Protein AF-A0A0G1GPW9-F1 (afdb_monomer_lite)

Sequence (85 aa):
MMQVLFEKYGTLLEFDNKKLWCFWEPGSLKNITEDELRSLKVGYRAKSIKKTDDYFADGRIDEMELRKKDRDTQMEELLKLYEPV

Foldseek 3Di:
DVVLCQVVAFDWDADPNDIDTHDHDQLPCQVPDLVNQVVSVPPPCSVLVNLRSVCRVVVVDDPVVLVVDDPVSNVVVVVVSVDDD

InterPro domains:
  IPR011257 DNA glycosylase [SSF48150] (2-81)

Secondary structure (DSSP, 8-state):
-HHHHHHHHSEEEEETTEEEEEPPPTTTTTTS-HHHHIIIIITTHHHHHHHHHHHHHTT---HHHHTTS-HHHHHHHHHHTTS--

pLDDT: mean 92.9, std 7.22, range [55.28, 98.38]

Organism: NCBI:txid1618447

Radius of gyration: 15.02 Å; chains: 1; bounding box: 41×28×33 Å

Structure (mmCIF, N/CA/C/O backbone):
data_AF-A0A0G1GPW9-F1
#
_entry.id   AF-A0A0G1GPW9-F1
#
loop_
_atom_site.group_PDB
_atom_site.id
_atom_site.type_symbol
_atom_site.label_atom_id
_atom_site.label_alt_id
_atom_site.label_comp_id
_atom_site.label_asym_id
_atom_site.label_entity_id
_atom_site.label_seq_id
_atom_site.pdbx_PDB_ins_code
_atom_site.Cartn_x
_atom_site.Cartn_y
_atom_site.Cartn_z
_atom_site.occupancy
_atom_site.B_iso_or_equiv
_atom_site.auth_seq_id
_atom_site.auth_comp_id
_atom_site.auth_asym_id
_atom_site.auth_atom_id
_atom_site.pdbx_PDB_model_num
ATOM 1 N N . MET A 1 1 ? 0.031 -4.210 13.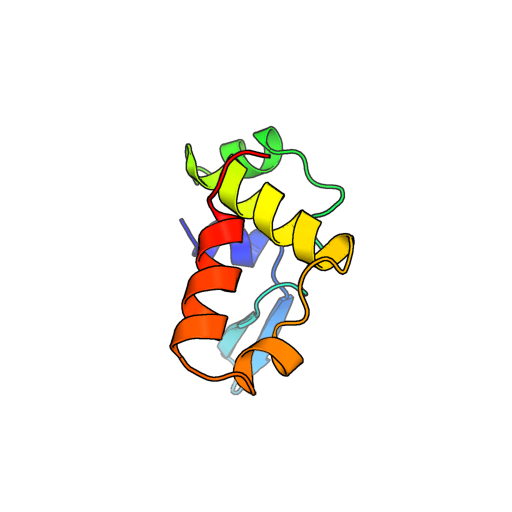504 1.00 73.25 1 MET A N 1
ATOM 2 C CA . MET A 1 1 ? 0.685 -3.254 12.581 1.00 73.25 1 MET A CA 1
ATOM 3 C C . MET A 1 1 ? -0.206 -2.977 11.378 1.00 73.25 1 MET A C 1
ATOM 5 O O . MET A 1 1 ? -0.646 -1.851 11.246 1.00 73.25 1 MET A O 1
ATOM 9 N N . MET A 1 2 ? -0.544 -3.987 10.565 1.00 85.50 2 MET A N 1
ATOM 10 C CA . MET A 1 2 ? -1.375 -3.795 9.363 1.00 85.50 2 MET A CA 1
ATOM 11 C C . MET A 1 2 ? -2.807 -3.320 9.665 1.00 85.50 2 MET A C 1
ATOM 13 O O . MET A 1 2 ? -3.292 -2.413 9.005 1.00 85.50 2 MET A O 1
ATOM 17 N N . GLN A 1 3 ? -3.430 -3.845 10.726 1.00 91.19 3 GLN A N 1
ATOM 18 C CA . GLN A 1 3 ? -4.770 -3.436 11.171 1.00 91.19 3 GLN A CA 1
ATOM 19 C C . GLN A 1 3 ? -4.919 -1.913 11.350 1.00 91.19 3 GLN A C 1
ATOM 21 O O . GLN A 1 3 ? -5.913 -1.346 10.926 1.00 91.19 3 GLN A O 1
ATOM 26 N N . VAL A 1 4 ? -3.903 -1.239 11.903 1.00 93.94 4 VAL A N 1
ATOM 27 C CA . VAL A 1 4 ? -3.931 0.219 12.131 1.00 93.94 4 VAL A CA 1
ATOM 28 C C . VAL A 1 4 ? -3.928 0.996 10.810 1.00 93.94 4 VAL A C 1
ATOM 30 O O . VAL A 1 4 ? -4.538 2.056 10.718 1.00 93.94 4 VAL A O 1
ATOM 33 N N . LEU A 1 5 ? -3.255 0.475 9.778 1.00 94.19 5 LEU A N 1
ATOM 34 C CA . LEU A 1 5 ? -3.282 1.080 8.445 1.00 94.19 5 LEU A CA 1
ATOM 35 C C . LEU A 1 5 ? -4.665 0.931 7.813 1.00 94.19 5 LEU A C 1
ATOM 37 O O . LEU A 1 5 ? -5.175 1.887 7.243 1.00 94.19 5 LEU A O 1
ATOM 41 N N . PHE A 1 6 ? -5.284 -0.239 7.956 1.00 95.19 6 PHE A N 1
ATOM 42 C CA . PHE A 1 6 ? -6.635 -0.479 7.461 1.00 95.19 6 PHE A CA 1
ATOM 43 C C . PHE A 1 6 ? -7.681 0.384 8.154 1.00 95.19 6 PHE A C 1
ATOM 45 O O . PHE A 1 6 ? -8.497 0.996 7.483 1.00 95.19 6 PHE A O 1
ATOM 52 N N . GLU A 1 7 ? -7.620 0.492 9.476 1.00 94.62 7 GLU A N 1
ATOM 53 C CA . GLU A 1 7 ? -8.550 1.327 10.235 1.00 94.62 7 GLU A CA 1
ATOM 54 C C . GLU A 1 7 ? -8.403 2.818 9.912 1.00 94.62 7 GLU A C 1
ATOM 56 O O . GLU A 1 7 ? -9.384 3.556 9.983 1.00 94.62 7 GLU A O 1
ATOM 61 N N . LYS A 1 8 ? -7.189 3.275 9.568 1.00 95.50 8 LYS A N 1
ATOM 62 C CA . LYS A 1 8 ? -6.924 4.691 9.284 1.00 95.50 8 LYS A CA 1
ATOM 63 C C . LYS A 1 8 ? -7.124 5.079 7.818 1.00 95.50 8 LYS A C 1
ATOM 65 O O . LYS A 1 8 ? -7.554 6.199 7.559 1.00 95.50 8 LYS A O 1
ATOM 70 N N . TYR A 1 9 ? -6.770 4.202 6.882 1.00 95.56 9 TYR A N 1
ATOM 71 C CA . TYR A 1 9 ? -6.741 4.516 5.448 1.00 95.56 9 TYR A CA 1
ATOM 72 C C . TYR A 1 9 ? -7.605 3.592 4.595 1.00 95.56 9 TYR A C 1
ATOM 74 O O . TYR A 1 9 ? -7.936 3.948 3.470 1.00 95.56 9 TYR A O 1
ATOM 82 N N . GLY A 1 10 ? -7.953 2.410 5.100 1.00 95.31 10 GLY A N 1
ATOM 83 C CA . GLY A 1 10 ? -8.822 1.473 4.404 1.00 95.31 10 GLY A CA 1
ATOM 84 C C . GLY A 1 10 ? -10.285 1.912 4.394 1.00 95.31 10 GLY A C 1
ATOM 85 O O . GLY A 1 10 ? -10.676 2.921 4.981 1.00 95.31 10 GLY A O 1
ATOM 86 N N . THR A 1 11 ? -11.111 1.102 3.738 1.00 96.12 11 THR A N 1
ATOM 87 C CA . THR A 1 11 ? -12.563 1.318 3.665 1.00 96.12 11 THR A CA 1
ATOM 88 C C . THR A 1 11 ? -13.286 0.267 4.495 1.00 96.12 11 THR A C 1
ATOM 90 O O . THR A 1 11 ? -13.038 -0.926 4.327 1.00 96.12 11 THR A O 1
ATOM 93 N N . LEU A 1 12 ? -14.174 0.690 5.398 1.00 96.88 12 LEU A N 1
ATOM 94 C CA . LEU A 1 12 ? -14.989 -0.230 6.189 1.00 96.88 12 LEU A CA 1
ATOM 95 C C . LEU A 1 12 ? -16.150 -0.760 5.339 1.00 96.88 12 LEU A C 1
ATOM 97 O O . LEU A 1 12 ? -16.948 0.017 4.818 1.00 96.88 12 LEU A O 1
ATOM 101 N N . LEU A 1 13 ? -16.259 -2.080 5.246 1.00 96.81 13 LEU A N 1
ATOM 102 C CA . LEU A 1 13 ? -17.319 -2.810 4.561 1.00 96.81 13 LEU A CA 1
ATOM 103 C C . LEU A 1 13 ? -18.090 -3.668 5.570 1.00 96.81 13 LEU A C 1
ATOM 105 O O . LEU A 1 13 ? -17.521 -4.150 6.551 1.00 96.81 13 LEU A O 1
ATOM 109 N N . GLU A 1 14 ? -19.372 -3.905 5.308 1.00 97.75 14 GLU A N 1
ATOM 110 C CA . GLU A 1 14 ? -20.174 -4.873 6.051 1.00 97.75 14 GLU A CA 1
ATOM 111 C C . GLU A 1 14 ? -20.732 -5.943 5.110 1.00 97.75 14 GLU A C 1
ATOM 113 O O . GLU A 1 14 ? -21.325 -5.633 4.078 1.00 97.75 14 GLU A O 1
ATOM 118 N N . PHE A 1 15 ? -20.525 -7.211 5.465 1.00 97.06 15 PHE A N 1
ATOM 119 C CA . PHE A 1 15 ? -21.055 -8.360 4.738 1.00 97.06 15 PHE A CA 1
ATOM 120 C C . PHE A 1 15 ? -21.452 -9.452 5.731 1.00 97.06 15 PHE A C 1
ATOM 122 O O . PHE A 1 15 ? -20.663 -9.790 6.611 1.00 97.06 15 PHE A O 1
ATOM 129 N N . ASP A 1 16 ? -22.668 -9.992 5.606 1.00 97.25 16 ASP A N 1
ATOM 1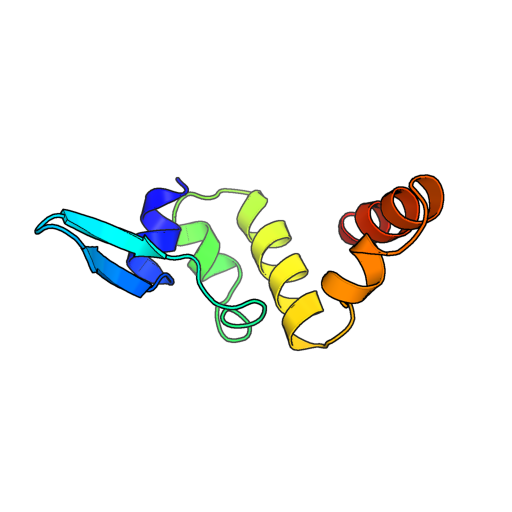30 C CA . ASP A 1 16 ? -23.204 -11.012 6.524 1.00 97.25 16 ASP A CA 1
ATOM 131 C C . ASP A 1 16 ? -23.096 -10.596 8.011 1.00 97.25 16 ASP A C 1
ATOM 133 O O . ASP A 1 16 ? -22.626 -11.343 8.868 1.00 97.25 16 ASP A O 1
ATOM 137 N N . ASN A 1 17 ? -23.467 -9.342 8.308 1.00 96.81 17 ASN A N 1
ATOM 138 C CA . ASN A 1 17 ? -23.357 -8.714 9.635 1.00 96.81 17 ASN A CA 1
ATOM 139 C C . ASN A 1 17 ? -21.929 -8.712 10.226 1.00 96.81 17 ASN A C 1
ATOM 141 O O . ASN A 1 17 ? -21.746 -8.598 11.441 1.00 96.81 17 ASN A O 1
ATOM 145 N N . LYS A 1 18 ? -20.893 -8.854 9.388 1.00 97.69 18 LYS A N 1
ATOM 146 C CA . LYS A 1 18 ? -19.483 -8.776 9.787 1.00 97.69 18 LYS A CA 1
ATOM 147 C C . LYS A 1 18 ? -18.835 -7.545 9.177 1.00 97.69 18 LYS A C 1
ATOM 149 O O . LYS A 1 18 ? -18.910 -7.322 7.971 1.00 97.69 18 LYS A O 1
ATOM 154 N N . LYS A 1 19 ? -18.144 -6.782 10.023 1.00 97.06 19 LYS A N 1
ATOM 155 C CA . LYS A 1 19 ? -17.337 -5.627 9.622 1.00 97.06 19 LYS A CA 1
ATOM 156 C C . LYS A 1 19 ? -15.961 -6.081 9.150 1.00 97.06 19 LYS A C 1
ATOM 158 O O . LYS A 1 19 ? -15.264 -6.794 9.871 1.00 97.06 19 LYS A O 1
ATOM 163 N N . LEU A 1 20 ? -15.577 -5.650 7.957 1.00 95.62 20 LEU A N 1
ATOM 164 C CA . LEU A 1 20 ? -14.320 -5.977 7.292 1.00 95.62 20 LEU A CA 1
ATOM 165 C C . LEU A 1 20 ? -13.660 -4.684 6.820 1.00 95.62 20 LEU A C 1
ATOM 167 O O . LEU A 1 20 ? -14.346 -3.765 6.389 1.00 95.62 20 LEU A O 1
ATOM 171 N N . TRP A 1 21 ? -12.335 -4.618 6.86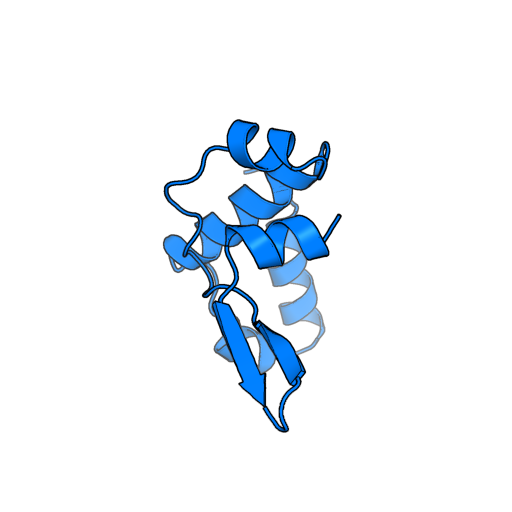6 1.00 96.94 21 TRP A N 1
ATOM 172 C CA . TRP A 1 21 ? -11.603 -3.506 6.269 1.00 96.94 21 TRP A CA 1
ATOM 173 C C . TRP A 1 21 ? -11.022 -3.912 4.920 1.00 96.94 21 TRP A C 1
ATOM 175 O O . TRP A 1 21 ? -10.319 -4.917 4.814 1.00 96.94 21 TRP A O 1
ATOM 185 N N . CYS A 1 22 ? -11.299 -3.107 3.903 1.00 95.75 22 CYS A N 1
ATOM 186 C CA . CYS A 1 22 ? -10.684 -3.198 2.590 1.00 95.75 22 CYS A CA 1
ATOM 187 C C . CYS A 1 22 ? -9.373 -2.404 2.553 1.00 95.75 22 CYS A C 1
ATOM 189 O O . CYS A 1 22 ? -9.181 -1.450 3.313 1.00 95.75 22 CYS A O 1
ATOM 191 N N . PHE A 1 23 ? -8.487 -2.784 1.632 1.00 94.19 23 PHE A N 1
ATOM 192 C CA . PHE A 1 23 ? -7.326 -1.967 1.288 1.00 94.19 23 PHE A CA 1
ATOM 193 C C . PHE A 1 23 ? -7.762 -0.604 0.742 1.00 94.19 23 PHE A C 1
ATOM 195 O O . PHE A 1 23 ? -8.878 -0.444 0.248 1.00 94.19 23 PHE A O 1
ATOM 202 N N . TRP A 1 24 ? -6.868 0.371 0.859 1.00 94.19 24 TRP A N 1
ATOM 203 C CA . TRP A 1 24 ? -6.989 1.637 0.150 1.00 94.19 24 TRP A CA 1
ATOM 204 C C . TRP A 1 24 ? -6.545 1.481 -1.307 1.00 94.19 24 TRP A C 1
ATOM 206 O O . TRP A 1 24 ? -5.846 0.526 -1.656 1.00 94.19 24 TRP A O 1
ATOM 216 N N . GLU A 1 25 ? -6.955 2.428 -2.144 1.00 93.50 25 GLU A N 1
ATOM 217 C CA . GLU A 1 25 ? -6.580 2.452 -3.557 1.00 93.50 25 GLU A CA 1
ATOM 218 C C . GLU A 1 25 ? -5.094 2.811 -3.734 1.00 93.50 25 GLU A C 1
ATOM 220 O O . GLU A 1 25 ? -4.584 3.669 -3.006 1.00 93.50 25 GLU A O 1
ATOM 225 N N . PRO A 1 26 ? -4.381 2.219 -4.708 1.00 93.62 26 PRO A N 1
ATOM 226 C CA . PRO A 1 26 ? -2.993 2.580 -4.979 1.00 93.62 26 PRO A CA 1
ATOM 227 C C . PRO A 1 26 ? -2.832 4.086 -5.248 1.00 93.62 26 PRO A C 1
ATOM 229 O O . PRO A 1 26 ? -3.557 4.662 -6.058 1.00 93.62 26 PRO A O 1
ATOM 232 N N . GLY A 1 27 ? -1.882 4.737 -4.572 1.00 94.31 27 GLY A N 1
ATOM 233 C CA . GLY A 1 27 ? -1.627 6.174 -4.720 1.00 94.31 27 GLY A CA 1
ATOM 234 C C . GLY A 1 27 ? -2.506 7.073 -3.842 1.00 94.31 27 GLY A C 1
ATOM 235 O O . GLY A 1 27 ? -2.384 8.304 -3.886 1.00 94.31 27 GLY A O 1
ATOM 236 N N . SER A 1 28 ? -3.406 6.505 -3.031 1.00 95.00 28 SER A N 1
ATOM 237 C CA . SER A 1 28 ? -4.289 7.292 -2.163 1.00 95.00 28 SER A CA 1
ATOM 238 C C . SER A 1 28 ? -3.566 7.927 -0.971 1.00 95.00 28 SER A C 1
ATOM 240 O O . SER A 1 28 ? -4.126 8.812 -0.322 1.00 95.00 28 SER A O 1
ATOM 242 N N . LEU A 1 29 ? -2.337 7.503 -0.659 1.00 95.38 29 LEU A N 1
ATOM 243 C CA . LEU A 1 29 ? -1.523 8.045 0.431 1.00 95.38 29 LEU A CA 1
ATOM 244 C C . LEU A 1 29 ? -0.603 9.189 -0.024 1.00 95.38 29 LEU A C 1
ATOM 246 O O . LEU A 1 29 ? 0.185 9.679 0.786 1.00 95.38 29 LEU A O 1
ATOM 250 N N . LYS A 1 30 ? -0.721 9.678 -1.268 1.00 93.88 30 LYS A N 1
ATOM 251 C CA . LYS A 1 30 ? 0.125 10.754 -1.826 1.00 93.88 30 LYS A CA 1
ATOM 252 C C . LYS A 1 30 ? 0.279 11.991 -0.926 1.00 93.88 30 LYS A C 1
ATOM 254 O O . LYS A 1 30 ? 1.355 12.582 -0.868 1.00 93.88 30 LYS A O 1
ATOM 259 N N . ASN A 1 31 ? -0.780 12.355 -0.197 1.00 93.69 31 ASN A N 1
ATOM 260 C CA . ASN A 1 31 ? -0.825 13.537 0.673 1.00 93.69 31 ASN A CA 1
ATOM 261 C C . ASN A 1 31 ? -0.390 13.256 2.124 1.00 93.69 31 ASN A C 1
ATOM 263 O O . ASN A 1 31 ? -0.373 14.177 2.935 1.00 93.69 31 ASN A O 1
ATOM 267 N N . ILE A 1 32 ? -0.083 12.004 2.468 1.00 95.44 32 ILE A N 1
ATOM 268 C CA . ILE A 1 32 ? 0.293 11.585 3.821 1.00 95.44 32 ILE A CA 1
ATOM 269 C C . ILE A 1 32 ? 1.812 11.621 3.954 1.00 95.44 32 ILE A C 1
ATOM 271 O O . ILE A 1 32 ? 2.526 11.075 3.123 1.00 95.44 32 ILE A O 1
ATOM 275 N N . THR A 1 33 ? 2.342 12.219 5.012 1.00 95.56 33 THR A N 1
ATOM 276 C CA . THR A 1 33 ? 3.794 12.269 5.234 1.00 95.56 33 THR A CA 1
ATOM 277 C C . THR A 1 33 ? 4.363 10.932 5.736 1.00 95.56 33 THR A C 1
ATOM 279 O O . THR A 1 33 ? 3.663 10.104 6.326 1.00 95.56 33 THR A O 1
ATOM 282 N N . GLU A 1 34 ? 5.672 10.711 5.552 1.00 95.31 34 GLU A N 1
ATOM 283 C CA . GLU A 1 34 ? 6.349 9.534 6.121 1.00 95.31 34 GLU A CA 1
ATOM 284 C C . GLU A 1 34 ? 6.231 9.500 7.658 1.00 95.31 34 GLU A C 1
ATOM 286 O O . GLU A 1 34 ? 6.044 8.430 8.240 1.00 95.31 34 GLU A O 1
ATOM 291 N N . ASP A 1 35 ? 6.285 10.659 8.321 1.00 95.81 35 ASP A N 1
ATOM 292 C CA . ASP A 1 35 ? 6.162 10.764 9.778 1.00 95.81 35 ASP A CA 1
ATOM 293 C C . ASP A 1 35 ? 4.758 10.406 10.274 1.00 95.81 35 ASP A C 1
ATOM 295 O O . ASP A 1 35 ? 4.611 9.699 11.278 1.00 95.81 35 ASP A O 1
ATOM 299 N N . GLU A 1 36 ? 3.713 10.799 9.542 1.00 95.94 36 GLU A N 1
ATOM 300 C CA . GLU A 1 36 ? 2.348 10.361 9.832 1.00 95.94 36 GLU A CA 1
ATOM 301 C C . GLU A 1 36 ? 2.206 8.843 9.726 1.00 95.94 36 GLU A C 1
ATOM 303 O O . GLU A 1 36 ? 1.567 8.237 10.588 1.00 95.94 36 GLU A O 1
ATOM 308 N N . LEU A 1 37 ? 2.836 8.205 8.737 1.00 95.69 37 LEU A N 1
ATOM 309 C CA . LEU A 1 37 ? 2.873 6.743 8.649 1.00 95.69 37 LEU A CA 1
ATOM 310 C C . LEU A 1 37 ? 3.672 6.140 9.808 1.00 95.69 37 LEU A C 1
ATOM 312 O O . LEU A 1 37 ? 3.228 5.179 10.439 1.00 95.69 37 LEU A O 1
ATOM 316 N N . ARG A 1 38 ? 4.826 6.721 10.147 1.00 94.69 38 ARG A N 1
ATOM 317 C CA . ARG A 1 38 ? 5.688 6.274 11.250 1.00 94.69 38 ARG A CA 1
ATOM 318 C C . ARG A 1 38 ? 4.966 6.315 12.598 1.00 94.69 38 ARG A C 1
ATOM 320 O O . ARG A 1 38 ? 5.150 5.395 13.402 1.00 94.69 38 ARG A O 1
ATOM 327 N N . SER A 1 39 ? 4.088 7.299 12.809 1.00 95.31 39 SER A N 1
ATOM 328 C CA . SER A 1 39 ? 3.236 7.413 14.004 1.00 95.31 39 SER A CA 1
ATOM 329 C C . SER A 1 39 ? 2.322 6.193 14.219 1.00 95.31 39 SER A C 1
ATOM 331 O O . SER A 1 39 ? 1.963 5.874 15.352 1.00 95.31 39 SER A O 1
ATOM 333 N N . LEU A 1 40 ? 2.031 5.431 13.156 1.00 94.94 40 LEU A N 1
ATOM 334 C CA . LEU A 1 40 ? 1.209 4.213 13.182 1.00 94.94 40 LEU A CA 1
ATOM 335 C C . LEU A 1 40 ? 1.998 2.954 13.555 1.00 94.94 40 LEU A C 1
ATOM 337 O O . LEU A 1 40 ? 1.522 1.833 13.367 1.00 94.94 40 LEU A O 1
ATOM 341 N N . LYS A 1 41 ? 3.213 3.120 14.092 1.00 93.69 41 LYS A N 1
ATOM 342 C CA . LYS A 1 41 ? 4.077 2.026 14.561 1.00 93.69 41 LYS A CA 1
ATOM 343 C C . LYS A 1 41 ? 4.456 1.030 13.453 1.00 93.69 41 LYS A C 1
ATOM 345 O O . LYS A 1 41 ? 4.712 -0.139 13.733 1.00 93.69 41 LYS A O 1
ATOM 350 N N . VAL A 1 42 ? 4.540 1.493 12.201 1.00 91.50 42 VAL A N 1
ATOM 351 C CA . VAL A 1 42 ? 5.093 0.711 11.071 1.00 91.50 42 VAL A CA 1
ATOM 352 C C . VAL A 1 42 ? 6.628 0.768 11.000 1.00 91.50 42 VAL A C 1
ATOM 354 O O . VAL A 1 42 ? 7.257 0.055 10.214 1.00 91.50 42 VAL A O 1
ATOM 357 N N . GLY A 1 43 ? 7.251 1.588 11.855 1.00 91.56 43 GLY A N 1
ATOM 358 C CA . GLY A 1 43 ? 8.702 1.691 12.001 1.00 91.56 43 GLY A CA 1
ATOM 359 C C . GLY A 1 43 ? 9.390 2.163 10.721 1.00 91.56 43 GLY A C 1
ATOM 360 O O . GLY A 1 43 ? 8.880 3.023 10.007 1.00 91.56 43 GLY A O 1
ATOM 361 N N . TYR A 1 44 ? 10.547 1.575 10.407 1.00 92.12 44 TYR A N 1
ATOM 362 C CA . TYR A 1 44 ? 11.330 1.925 9.215 1.00 92.12 44 TYR A CA 1
ATOM 363 C C . TYR A 1 44 ? 10.597 1.655 7.888 1.00 92.12 44 TYR A C 1
ATOM 365 O O . TYR A 1 44 ? 10.976 2.211 6.861 1.00 92.12 44 TYR A O 1
ATOM 373 N N . ARG A 1 45 ? 9.533 0.837 7.900 1.00 91.38 45 ARG A N 1
ATOM 374 C CA . ARG A 1 45 ? 8.738 0.520 6.705 1.00 91.38 45 ARG A CA 1
ATOM 375 C C . ARG A 1 45 ? 7.863 1.681 6.239 1.00 91.38 45 ARG A C 1
ATOM 377 O O . ARG A 1 45 ? 7.392 1.626 5.111 1.00 91.38 45 ARG A O 1
ATOM 384 N N . ALA A 1 46 ? 7.677 2.724 7.057 1.00 94.69 46 ALA A N 1
ATOM 385 C CA . ALA A 1 46 ? 6.961 3.940 6.659 1.00 94.69 46 ALA A CA 1
ATOM 386 C C . ALA A 1 46 ? 7.507 4.502 5.337 1.00 94.69 46 ALA A C 1
ATOM 388 O O . ALA A 1 46 ? 6.736 4.781 4.422 1.00 94.69 46 ALA A O 1
ATOM 389 N N . LYS A 1 47 ? 8.841 4.544 5.212 1.00 93.12 47 LYS A N 1
ATOM 390 C CA . LYS A 1 47 ? 9.546 4.985 4.006 1.00 93.12 47 LYS A CA 1
ATOM 391 C C . LYS A 1 47 ? 9.172 4.157 2.778 1.00 93.12 47 LYS A C 1
ATOM 393 O O . LYS A 1 47 ? 8.832 4.713 1.741 1.00 93.12 47 LYS A O 1
ATOM 398 N N . SER A 1 48 ? 9.220 2.829 2.893 1.00 92.25 48 SER A N 1
ATOM 399 C CA . SER A 1 48 ? 8.885 1.927 1.784 1.00 92.25 48 SER A CA 1
ATOM 400 C C . SER A 1 48 ? 7.412 2.026 1.393 1.00 92.25 48 SER A C 1
ATOM 402 O O . SER A 1 48 ? 7.121 2.093 0.209 1.00 92.25 48 SER A O 1
ATOM 404 N N . ILE A 1 49 ? 6.495 2.097 2.366 1.00 93.44 49 ILE A N 1
ATOM 405 C CA . ILE A 1 49 ? 5.055 2.250 2.103 1.00 93.44 49 ILE A CA 1
ATOM 406 C C . ILE A 1 49 ? 4.791 3.547 1.332 1.00 93.44 49 ILE A C 1
ATOM 408 O O . ILE A 1 49 ? 4.128 3.504 0.301 1.00 93.44 49 ILE A O 1
ATOM 412 N N . LYS A 1 50 ? 5.350 4.677 1.791 1.00 94.62 50 LYS A N 1
ATOM 413 C CA . LYS A 1 50 ? 5.174 5.969 1.115 1.00 94.62 50 LYS A CA 1
ATOM 414 C C . LYS A 1 50 ? 5.754 5.957 -0.295 1.00 94.62 50 LYS A C 1
ATOM 416 O O . LYS A 1 50 ? 5.065 6.323 -1.236 1.00 94.62 50 LYS A O 1
ATOM 421 N N . LYS A 1 51 ? 6.995 5.481 -0.443 1.00 93.00 51 LYS A N 1
ATOM 422 C CA . LYS A 1 51 ? 7.684 5.411 -1.738 1.00 93.00 51 LYS A CA 1
ATOM 423 C C . LYS A 1 51 ? 6.908 4.565 -2.751 1.00 93.00 51 LYS A C 1
ATOM 425 O O . LYS A 1 51 ? 6.763 4.972 -3.897 1.00 93.00 51 LYS A O 1
ATOM 430 N N . THR A 1 52 ? 6.419 3.394 -2.340 1.00 93.06 52 THR A N 1
ATOM 431 C CA . THR A 1 52 ? 5.639 2.521 -3.222 1.00 93.06 52 THR A CA 1
ATOM 432 C C . THR A 1 52 ? 4.315 3.169 -3.618 1.00 93.06 52 THR A C 1
ATOM 434 O O . THR A 1 52 ? 3.980 3.144 -4.796 1.00 93.06 52 THR A O 1
ATOM 437 N N . ASP A 1 53 ? 3.589 3.778 -2.677 1.00 94.38 53 ASP A N 1
ATOM 438 C CA . ASP A 1 53 ? 2.332 4.472 -2.987 1.00 94.38 53 ASP A CA 1
ATOM 439 C C . ASP A 1 53 ? 2.547 5.647 -3.957 1.00 94.38 53 ASP A C 1
ATOM 441 O O . ASP A 1 53 ? 1.788 5.804 -4.910 1.00 94.38 53 ASP A O 1
ATOM 445 N N . ASP A 1 54 ? 3.645 6.393 -3.803 1.00 93.94 54 ASP A N 1
ATOM 446 C CA . ASP A 1 54 ? 4.017 7.479 -4.718 1.00 93.94 54 ASP A CA 1
ATOM 447 C C . ASP A 1 54 ? 4.290 6.991 -6.139 1.00 93.94 54 ASP A C 1
ATOM 449 O O . ASP A 1 54 ? 3.914 7.653 -7.101 1.00 93.94 54 ASP A O 1
ATOM 453 N N . TYR A 1 55 ? 4.891 5.813 -6.303 1.00 93.81 55 TYR A N 1
ATOM 454 C CA . TYR A 1 55 ? 5.077 5.232 -7.632 1.00 93.81 55 TYR A CA 1
ATOM 455 C C . TYR A 1 55 ? 3.758 4.895 -8.326 1.00 93.81 55 TYR A C 1
ATOM 457 O O . TYR A 1 55 ? 3.669 5.056 -9.544 1.00 93.81 55 TYR A O 1
ATOM 465 N N . PHE A 1 56 ? 2.736 4.486 -7.572 1.00 94.25 56 PHE A N 1
ATOM 466 C CA . PHE A 1 56 ? 1.387 4.328 -8.111 1.00 94.25 56 PHE A CA 1
ATOM 467 C C . PHE A 1 56 ? 0.737 5.682 -8.413 1.00 94.25 56 PHE A C 1
ATOM 469 O O . PHE A 1 56 ? 0.167 5.849 -9.488 1.00 94.25 56 PHE A O 1
ATOM 476 N N . ALA A 1 57 ? 0.866 6.665 -7.516 1.00 94.19 57 ALA A N 1
ATOM 477 C CA . ALA A 1 57 ? 0.308 8.004 -7.713 1.00 94.19 57 ALA A CA 1
ATOM 478 C C . ALA A 1 57 ? 0.899 8.726 -8.941 1.00 94.19 57 ALA A C 1
ATOM 480 O O . ALA A 1 57 ? 0.172 9.412 -9.659 1.00 94.19 57 ALA A O 1
ATOM 481 N N . ASP A 1 58 ? 2.196 8.539 -9.194 1.00 93.69 58 ASP A N 1
ATOM 482 C CA . ASP A 1 58 ? 2.927 9.102 -10.333 1.00 93.69 58 ASP A CA 1
ATOM 483 C C . ASP A 1 58 ? 2.745 8.289 -11.633 1.00 93.69 58 ASP A C 1
ATOM 485 O O . ASP A 1 58 ? 3.253 8.690 -12.681 1.00 93.69 58 ASP A O 1
ATOM 489 N N . GLY A 1 59 ? 2.083 7.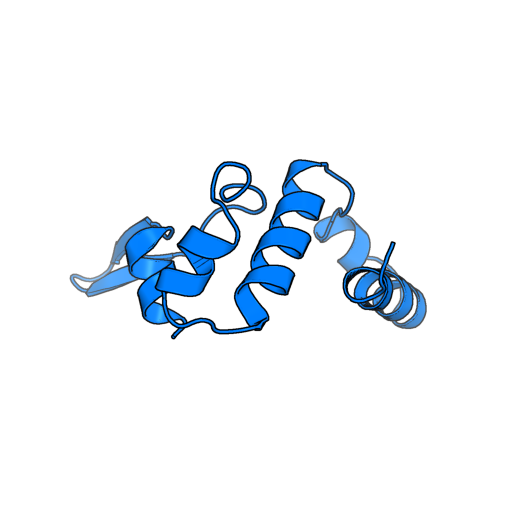126 -11.584 1.00 92.06 59 GLY A N 1
ATOM 490 C CA . GLY A 1 59 ? 1.928 6.236 -12.741 1.00 92.06 59 GLY A CA 1
ATOM 491 C C . GLY A 1 59 ? 3.234 5.587 -13.218 1.00 92.06 59 GLY A C 1
ATOM 492 O O . GLY A 1 59 ? 3.345 5.208 -14.381 1.00 92.06 59 GLY A O 1
ATOM 493 N N . ARG A 1 60 ? 4.241 5.456 -12.343 1.00 91.25 60 ARG A N 1
ATOM 494 C CA . ARG A 1 60 ? 5.532 4.814 -12.670 1.00 91.25 60 ARG A CA 1
ATOM 495 C C . ARG A 1 60 ? 5.443 3.291 -12.738 1.00 91.25 60 ARG A C 1
ATOM 497 O O . ARG A 1 60 ? 6.369 2.656 -13.231 1.00 91.25 60 ARG A O 1
ATOM 504 N N . ILE A 1 61 ? 4.363 2.714 -12.216 1.00 91.06 61 ILE A N 1
ATOM 505 C CA . ILE A 1 61 ? 4.100 1.276 -12.213 1.00 91.06 61 ILE A CA 1
ATOM 506 C C . ILE A 1 61 ? 2.691 1.044 -12.743 1.00 91.06 61 ILE A C 1
ATOM 508 O O . ILE A 1 61 ? 1.729 1.599 -12.215 1.00 91.06 61 ILE A O 1
ATOM 512 N N . ASP A 1 62 ? 2.581 0.154 -13.724 1.00 93.62 62 ASP A N 1
ATOM 513 C CA . ASP A 1 62 ? 1.324 -0.488 -14.092 1.00 93.62 62 ASP A CA 1
ATOM 514 C C . ASP A 1 62 ? 1.403 -1.962 -13.686 1.00 93.62 62 ASP A C 1
ATOM 516 O O . ASP A 1 62 ? 2.063 -2.787 -14.322 1.00 93.62 62 ASP A O 1
ATOM 520 N N . GLU A 1 63 ? 0.759 -2.281 -12.568 1.00 93.06 63 GLU A N 1
ATOM 521 C CA . GLU A 1 63 ? 0.789 -3.616 -11.979 1.00 93.06 63 GLU A CA 1
ATOM 522 C C . GLU A 1 63 ? 0.089 -4.656 -12.866 1.00 93.06 63 GLU A C 1
ATOM 524 O O . GLU A 1 63 ? 0.551 -5.796 -12.976 1.00 93.06 63 GLU A O 1
ATOM 529 N N . MET A 1 64 ? -0.964 -4.244 -13.576 1.00 95.38 64 MET A N 1
ATOM 530 C CA . MET A 1 64 ? -1.748 -5.122 -14.439 1.00 95.38 64 MET A CA 1
ATOM 531 C C . MET A 1 64 ? -0.985 -5.479 -15.714 1.00 95.38 64 MET A C 1
ATOM 533 O O . MET A 1 64 ? -1.059 -6.622 -16.176 1.00 95.38 64 MET A O 1
ATOM 537 N N . GLU A 1 65 ? -0.223 -4.537 -16.269 1.00 96.56 65 GLU A N 1
ATOM 538 C CA . GLU A 1 65 ? 0.681 -4.814 -17.387 1.00 96.56 65 GLU A CA 1
ATOM 539 C C . GLU A 1 65 ? 1.903 -5.626 -16.953 1.00 96.56 65 GLU A C 1
ATOM 541 O O . GLU A 1 65 ? 2.330 -6.529 -17.680 1.00 96.56 65 GLU A O 1
ATOM 546 N N . LEU A 1 66 ? 2.436 -5.375 -15.752 1.00 95.94 66 LEU A N 1
ATOM 547 C CA . LE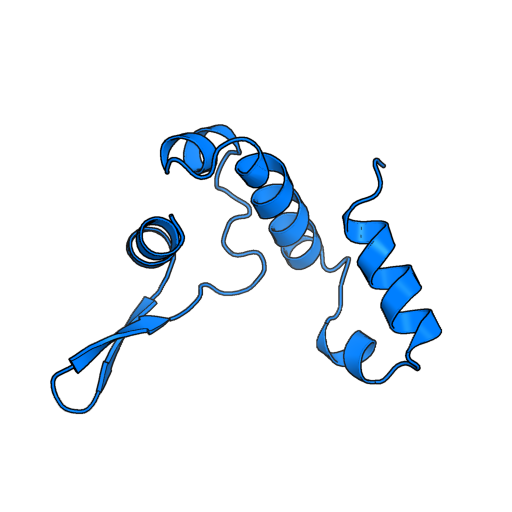U A 1 66 ? 3.581 -6.114 -15.224 1.00 95.94 66 LEU A CA 1
ATOM 548 C C . LEU A 1 66 ? 3.276 -7.609 -15.070 1.00 95.94 66 LEU A C 1
ATOM 550 O O . LEU A 1 66 ? 4.074 -8.446 -15.493 1.00 95.94 66 LEU A O 1
ATOM 554 N N . ARG A 1 67 ? 2.082 -7.961 -14.573 1.00 96.62 67 ARG A N 1
ATOM 555 C CA . ARG A 1 67 ? 1.618 -9.357 -14.436 1.00 96.62 67 ARG A CA 1
ATOM 556 C C . ARG A 1 67 ? 1.629 -10.163 -15.735 1.00 96.62 67 ARG A C 1
ATOM 558 O O . ARG A 1 67 ? 1.648 -11.391 -15.684 1.00 96.62 67 ARG A O 1
ATOM 565 N N . LYS A 1 68 ? 1.579 -9.498 -16.892 1.00 98.12 68 LYS A N 1
ATOM 566 C CA . LYS A 1 68 ? 1.567 -10.149 -18.212 1.00 98.12 68 LYS A CA 1
ATOM 567 C C . LYS A 1 68 ? 2.972 -10.442 -18.744 1.00 98.12 68 LYS A C 1
ATOM 569 O O . LYS A 1 68 ? 3.099 -11.145 -19.744 1.00 98.12 68 LYS A O 1
ATOM 574 N N . LYS A 1 69 ? 4.015 -9.878 -18.128 1.00 97.94 69 LYS A N 1
ATOM 575 C CA . LYS A 1 69 ? 5.414 -10.094 -18.520 1.00 97.94 69 LYS A CA 1
ATOM 576 C C . LYS A 1 69 ? 5.916 -11.457 -18.048 1.00 97.94 69 LYS A C 1
ATOM 578 O O . LYS A 1 69 ? 5.292 -12.094 -17.202 1.00 97.94 69 LYS A O 1
ATOM 583 N N . ASP A 1 70 ? 7.042 -11.903 -18.592 1.00 98.38 70 ASP A N 1
ATOM 584 C CA . ASP A 1 70 ? 7.724 -13.099 -18.105 1.00 98.38 70 ASP A CA 1
ATOM 585 C C . ASP A 1 70 ? 8.310 -12.878 -16.698 1.00 98.38 70 ASP A C 1
ATOM 587 O O . ASP A 1 70 ? 8.441 -11.751 -16.217 1.00 98.38 70 ASP A O 1
ATOM 591 N N . ARG A 1 71 ? 8.668 -13.980 -16.035 1.00 97.56 71 ARG A N 1
ATOM 592 C CA . ARG A 1 71 ? 9.157 -13.979 -14.652 1.00 97.56 71 ARG A CA 1
ATOM 593 C C . ARG A 1 71 ? 10.384 -13.088 -14.452 1.00 97.56 71 ARG A C 1
ATOM 595 O O . ARG A 1 71 ? 10.471 -12.428 -13.418 1.00 97.56 71 ARG A O 1
ATOM 602 N N . ASP A 1 72 ? 11.339 -13.117 -15.376 1.00 98.12 72 ASP A N 1
ATOM 603 C CA . ASP A 1 72 ? 12.618 -12.437 -15.181 1.00 98.12 72 ASP A CA 1
ATOM 604 C C . ASP A 1 72 ? 12.428 -10.927 -15.334 1.00 98.12 72 ASP A C 1
ATOM 606 O O . ASP A 1 72 ? 12.879 -10.171 -14.473 1.00 98.12 72 ASP A O 1
ATOM 610 N N . THR A 1 73 ? 11.623 -10.506 -16.315 1.00 97.12 73 THR A N 1
ATOM 611 C CA . THR A 1 73 ? 11.181 -9.110 -16.447 1.00 97.12 73 THR A CA 1
ATOM 612 C C . THR A 1 73 ? 10.400 -8.645 -15.214 1.00 97.12 73 THR A C 1
ATOM 614 O O . THR A 1 73 ? 10.681 -7.578 -14.671 1.00 97.12 73 THR A O 1
ATOM 617 N N . GLN A 1 74 ? 9.436 -9.440 -14.727 1.00 96.75 74 GLN A N 1
ATOM 618 C CA . GLN A 1 74 ? 8.678 -9.098 -13.515 1.00 96.75 74 GLN A CA 1
ATOM 619 C C . GLN A 1 74 ? 9.595 -8.889 -12.309 1.00 96.75 74 GLN A C 1
ATOM 621 O O . GLN A 1 74 ? 9.433 -7.929 -11.558 1.00 96.75 74 GLN A O 1
ATOM 626 N N . MET A 1 75 ? 10.554 -9.793 -12.120 1.00 95.69 75 MET A N 1
ATOM 627 C CA . MET A 1 75 ? 11.508 -9.731 -11.021 1.00 95.69 75 MET A CA 1
ATOM 628 C C . MET A 1 75 ? 12.382 -8.477 -11.109 1.00 95.69 75 MET A C 1
ATOM 630 O O . MET A 1 75 ? 12.536 -7.790 -10.102 1.00 95.69 75 MET A O 1
ATOM 634 N N . GLU A 1 76 ? 12.926 -8.168 -12.289 1.00 95.31 76 GLU A N 1
ATOM 635 C CA . GLU A 1 76 ? 13.760 -6.983 -12.502 1.00 95.31 76 GLU A CA 1
ATOM 636 C C . GLU A 1 76 ? 13.000 -5.691 -12.161 1.00 95.31 76 GLU A C 1
ATOM 638 O O . GLU A 1 76 ? 13.475 -4.879 -11.367 1.00 95.31 76 GLU A O 1
ATOM 643 N N . GLU A 1 77 ? 11.785 -5.526 -12.688 1.00 93.62 77 GLU A N 1
ATOM 644 C CA . GLU A 1 77 ? 10.958 -4.338 -12.447 1.00 93.62 77 GLU A CA 1
ATOM 645 C C . GLU A 1 77 ? 10.529 -4.199 -10.977 1.00 93.62 77 GLU A C 1
ATOM 647 O O . GLU A 1 77 ? 10.571 -3.105 -10.413 1.00 93.62 77 GLU A O 1
ATOM 652 N N . LEU A 1 78 ? 10.165 -5.302 -10.311 1.00 93.06 78 LEU A N 1
ATOM 653 C CA . LEU A 1 78 ? 9.796 -5.272 -8.890 1.00 93.06 78 LEU A CA 1
ATOM 654 C C . LEU A 1 78 ? 10.989 -4.950 -7.980 1.00 93.06 78 LEU A C 1
ATOM 656 O O . LEU A 1 78 ? 10.813 -4.301 -6.946 1.00 93.06 78 LEU A O 1
ATOM 660 N N . LEU A 1 79 ? 12.202 -5.378 -8.341 1.00 92.31 79 LEU A N 1
ATOM 661 C CA . LEU A 1 79 ? 13.411 -5.075 -7.571 1.00 92.31 79 LEU A CA 1
ATOM 662 C C . LEU A 1 79 ? 13.786 -3.590 -7.649 1.00 92.31 79 LEU A C 1
ATOM 664 O O . LEU A 1 79 ? 14.138 -3.015 -6.615 1.00 92.31 79 LEU A O 1
ATOM 668 N N . LYS A 1 80 ? 13.588 -2.936 -8.803 1.00 89.56 80 LY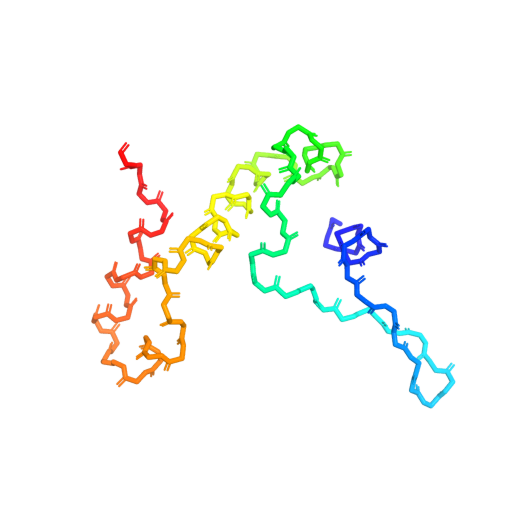S A N 1
ATOM 669 C CA . LYS A 1 80 ? 13.786 -1.479 -8.970 1.00 89.56 80 LYS A CA 1
ATOM 670 C C . LYS A 1 80 ? 12.976 -0.653 -7.966 1.00 89.56 80 LYS A C 1
ATOM 672 O O . LYS A 1 80 ? 13.384 0.442 -7.581 1.00 89.56 80 LYS A O 1
ATOM 677 N N . LEU A 1 81 ? 11.859 -1.182 -7.456 1.00 84.81 81 LEU A N 1
ATOM 678 C CA . LEU A 1 81 ? 11.043 -0.491 -6.450 1.00 84.81 81 LEU A CA 1
ATOM 679 C C . LEU A 1 81 ? 11.785 -0.295 -5.117 1.00 84.81 81 LEU A C 1
ATOM 681 O O . LEU A 1 81 ? 11.553 0.686 -4.397 1.00 84.81 81 LEU A O 1
ATOM 685 N N . TYR A 1 82 ? 12.709 -1.201 -4.800 1.00 77.88 82 TYR A N 1
ATOM 686 C CA . TYR A 1 82 ? 13.518 -1.177 -3.583 1.00 77.88 82 TYR A CA 1
ATOM 687 C C . TYR A 1 82 ? 14.833 -0.412 -3.746 1.00 77.88 82 TYR A C 1
ATOM 689 O O . TYR A 1 82 ? 15.387 0.046 -2.745 1.00 77.88 82 TYR A O 1
ATOM 697 N N . GLU A 1 83 ? 15.307 -0.226 -4.976 1.00 70.00 83 GLU A N 1
ATOM 698 C CA . GLU A 1 83 ? 16.580 0.437 -5.248 1.00 70.00 83 GLU A CA 1
ATOM 699 C C . GLU A 1 83 ? 16.512 1.950 -4.955 1.00 70.00 83 GLU A C 1
ATOM 701 O O . GLU A 1 83 ? 15.469 2.591 -5.153 1.00 70.00 83 GLU A O 1
ATOM 706 N N . PRO A 1 84 ? 17.576 2.548 -4.393 1.00 58.34 84 PRO A N 1
ATOM 707 C CA . PRO A 1 84 ? 17.669 3.998 -4.259 1.00 58.34 84 PRO A CA 1
ATOM 708 C C . PRO A 1 84 ? 17.738 4.647 -5.651 1.00 58.34 84 PRO A C 1
ATOM 710 O O . PRO A 1 84 ? 18.468 4.167 -6.512 1.00 58.34 84 PRO A O 1
ATOM 713 N N . VAL A 1 85 ? 16.961 5.720 -5.849 1.00 55.28 85 VAL A N 1
ATOM 714 C CA . VAL A 1 85 ? 17.060 6.604 -7.028 1.00 55.28 85 VAL A CA 1
ATOM 715 C C . VAL A 1 85 ? 18.265 7.519 -6.870 1.00 55.28 85 VAL A C 1
ATOM 717 O O . VAL A 1 85 ? 18.441 8.021 -5.733 1.00 55.28 85 VAL A O 1
#